Protein AF-A0A2S9G5T0-F1 (afdb_monomer_lite)

Structure (mmCIF, N/CA/C/O backbone):
data_AF-A0A2S9G5T0-F1
#
_entry.id   AF-A0A2S9G5T0-F1
#
loop_
_atom_site.group_PDB
_atom_site.id
_atom_site.type_symbol
_atom_site.label_atom_id
_atom_site.label_alt_id
_atom_site.label_comp_id
_atom_site.label_asym_id
_atom_site.label_entity_id
_atom_site.label_seq_id
_atom_site.pdbx_PDB_ins_code
_atom_site.Cartn_x
_atom_site.Cartn_y
_atom_site.Cartn_z
_atom_site.occupancy
_atom_site.B_iso_or_equiv
_atom_site.auth_seq_id
_atom_site.auth_comp_id
_atom_site.auth_asym_id
_atom_site.auth_atom_id
_atom_site.pdbx_PDB_model_num
ATOM 1 N N . GLY A 1 1 ? -1.837 -1.041 1.823 1.00 90.50 1 GLY A N 1
ATOM 2 C CA . GLY A 1 1 ? -2.938 -1.737 2.532 1.00 90.50 1 GLY A CA 1
ATOM 3 C C . GLY A 1 1 ? -3.362 -0.945 3.758 1.00 90.50 1 GLY A C 1
ATOM 4 O O . GLY A 1 1 ? -2.652 -0.022 4.129 1.00 90.50 1 GLY A O 1
ATOM 5 N N . VAL A 1 2 ? -4.493 -1.286 4.382 1.00 95.44 2 VAL A N 1
ATOM 6 C CA . VAL A 1 2 ? -5.008 -0.621 5.597 1.00 95.44 2 VAL A CA 1
ATOM 7 C C . VAL A 1 2 ? -5.557 -1.659 6.578 1.00 95.44 2 VAL A C 1
ATOM 9 O O . VAL A 1 2 ? -6.122 -2.665 6.155 1.00 95.44 2 VAL A O 1
ATOM 12 N N . GLY A 1 3 ? -5.396 -1.424 7.881 1.00 96.00 3 GLY A N 1
ATOM 13 C CA . GLY A 1 3 ? -5.938 -2.278 8.937 1.00 96.00 3 GLY A CA 1
ATOM 14 C C . GLY A 1 3 ? -6.417 -1.456 10.131 1.00 96.00 3 GLY A C 1
ATOM 15 O O . GLY A 1 3 ? -5.777 -0.478 10.514 1.00 96.00 3 GLY A O 1
ATOM 16 N N . VAL A 1 4 ? -7.543 -1.859 10.721 1.00 97.75 4 VAL A N 1
ATOM 17 C CA . VAL A 1 4 ? -8.086 -1.248 11.941 1.00 97.75 4 VAL A CA 1
ATOM 18 C C . VAL A 1 4 ? -7.670 -2.091 13.142 1.00 97.75 4 VAL A C 1
ATOM 20 O O . VAL A 1 4 ? -7.921 -3.296 13.190 1.00 97.75 4 VAL A O 1
ATOM 23 N N . LEU A 1 5 ? -7.027 -1.462 14.126 1.00 97.81 5 LEU A N 1
ATOM 24 C CA . LEU A 1 5 ? -6.621 -2.151 15.348 1.00 97.81 5 LEU A CA 1
ATOM 25 C C . LEU A 1 5 ? -7.844 -2.570 16.165 1.00 97.81 5 LEU A C 1
ATOM 27 O O . LEU A 1 5 ? -8.742 -1.771 16.417 1.00 97.81 5 LEU A O 1
ATOM 31 N N . LYS A 1 6 ? -7.817 -3.796 16.695 1.00 97.56 6 LYS A N 1
ATOM 32 C CA . LYS A 1 6 ? -8.863 -4.300 17.600 1.00 97.56 6 LYS A CA 1
ATOM 33 C C . LYS A 1 6 ? -9.044 -3.433 18.855 1.00 97.56 6 LYS A C 1
ATOM 35 O O . LYS A 1 6 ? -10.136 -3.377 19.405 1.00 97.56 6 LYS A O 1
ATOM 40 N N . ALA A 1 7 ? -7.978 -2.771 19.302 1.00 97.75 7 ALA A N 1
ATOM 41 C CA . ALA A 1 7 ? -7.973 -1.885 20.464 1.00 97.75 7 ALA A CA 1
ATOM 42 C C . ALA A 1 7 ? -8.166 -0.398 20.100 1.00 97.75 7 ALA A C 1
ATOM 44 O O . ALA A 1 7 ? -7.845 0.470 20.909 1.00 97.75 7 ALA A O 1
ATOM 45 N N . ALA A 1 8 ? -8.629 -0.082 18.882 1.00 97.81 8 ALA A N 1
ATOM 46 C CA . ALA A 1 8 ? -8.814 1.301 18.459 1.00 97.81 8 ALA A CA 1
ATOM 47 C C . ALA A 1 8 ? -9.804 2.031 19.394 1.00 97.81 8 ALA A C 1
ATOM 49 O O . ALA A 1 8 ? -10.943 1.582 19.537 1.00 97.81 8 ALA A O 1
ATOM 50 N N . PRO A 1 9 ? -9.418 3.173 19.996 1.00 97.62 9 PRO A N 1
ATOM 51 C CA . PRO A 1 9 ? -10.290 3.919 20.909 1.00 97.62 9 PRO A CA 1
ATOM 52 C C . PRO A 1 9 ? -11.496 4.555 20.199 1.00 97.62 9 PRO A C 1
ATOM 54 O O . PRO A 1 9 ? -12.473 4.913 20.847 1.00 97.62 9 PRO A O 1
ATOM 57 N N . ASN A 1 10 ? -11.433 4.685 18.870 1.00 98.12 10 ASN A N 1
ATOM 58 C CA . ASN A 1 10 ? -12.531 5.108 18.006 1.00 98.12 10 ASN A CA 1
ATOM 59 C C . ASN A 1 10 ? -12.608 4.178 16.782 1.00 98.12 10 ASN A C 1
ATOM 61 O O . ASN A 1 10 ? -12.105 4.505 15.705 1.00 98.12 10 ASN A O 1
ATOM 65 N N . ALA A 1 11 ? -13.184 2.990 16.972 1.00 98.00 11 ALA A N 1
ATOM 66 C CA . ALA A 1 11 ? -13.282 1.972 15.926 1.00 98.00 11 ALA A CA 1
ATOM 67 C C . ALA A 1 11 ? -14.111 2.443 14.719 1.00 98.00 11 ALA A C 1
ATOM 69 O O 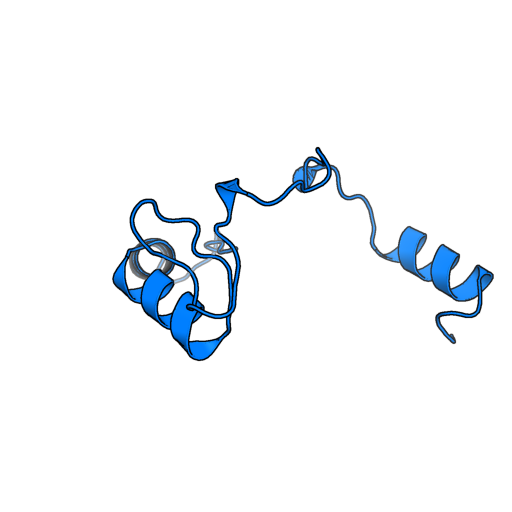. ALA A 1 11 ? -13.697 2.232 13.581 1.00 98.00 11 ALA A O 1
ATOM 70 N N . ASP A 1 12 ? -15.224 3.142 14.956 1.00 98.19 12 ASP A N 1
ATOM 71 C CA . ASP A 1 12 ? -16.106 3.627 13.889 1.00 98.19 12 ASP A CA 1
ATOM 72 C C . ASP A 1 12 ? -15.395 4.645 12.991 1.00 98.19 12 ASP A C 1
ATOM 74 O O . ASP A 1 12 ? -15.423 4.528 11.765 1.00 98.19 12 ASP A O 1
ATOM 78 N N . GLY A 1 13 ? -14.686 5.608 13.589 1.00 98.56 13 GLY A N 1
ATOM 79 C CA . GLY A 1 13 ? -13.881 6.572 12.837 1.00 98.56 13 GLY A CA 1
ATOM 80 C C . GLY A 1 13 ? -12.741 5.905 12.063 1.00 98.56 13 GLY A C 1
ATOM 81 O O . GLY A 1 13 ? -12.499 6.247 10.906 1.00 98.56 13 GLY A O 1
ATOM 82 N N . ALA A 1 14 ? -12.072 4.912 12.658 1.00 98.38 14 ALA A N 1
ATOM 83 C CA . ALA A 1 14 ? -11.022 4.154 11.979 1.00 98.38 14 ALA A CA 1
ATOM 84 C C . ALA A 1 14 ? -11.568 3.360 10.778 1.00 98.38 14 ALA A C 1
ATOM 86 O O . ALA A 1 14 ? -10.937 3.332 9.721 1.00 98.38 14 ALA A O 1
ATOM 87 N N . GLN A 1 15 ? -12.761 2.773 10.905 1.00 98.25 15 GLN A N 1
ATOM 88 C CA . GLN A 1 15 ? -13.426 2.060 9.815 1.00 98.25 15 GLN A CA 1
ATOM 89 C C . GLN A 1 15 ? -13.861 3.010 8.691 1.00 98.25 15 GLN A C 1
ATOM 91 O O . GLN A 1 15 ? -13.685 2.692 7.511 1.00 98.25 15 GLN A O 1
ATOM 96 N N . GLN A 1 16 ? -14.394 4.186 9.032 1.00 98.31 16 GLN A N 1
ATOM 97 C CA . GLN A 1 16 ? -14.739 5.222 8.054 1.00 98.31 16 GLN A CA 1
ATOM 98 C C . GLN A 1 16 ? -13.501 5.713 7.304 1.00 98.31 16 GLN A C 1
ATOM 100 O O . GLN A 1 16 ? -13.532 5.844 6.083 1.00 98.31 16 GLN A O 1
ATOM 105 N N . PHE A 1 17 ? -12.390 5.915 8.012 1.00 98.12 17 PHE A N 1
ATOM 106 C CA . PHE A 1 17 ? -11.130 6.310 7.395 1.00 98.12 17 PHE A CA 1
ATOM 107 C C . PHE A 1 17 ? -10.570 5.224 6.468 1.00 98.12 17 PHE A C 1
ATOM 109 O O . PHE A 1 17 ? -10.199 5.520 5.334 1.00 98.12 17 PHE A O 1
ATOM 116 N N . ALA A 1 18 ? -10.578 3.957 6.893 1.00 97.75 18 ALA A N 1
ATOM 117 C CA . ALA A 1 18 ? -10.177 2.846 6.033 1.00 97.75 18 ALA A CA 1
ATOM 118 C C . ALA A 1 18 ? -11.048 2.764 4.767 1.00 97.75 18 ALA A C 1
ATOM 120 O O . ALA A 1 18 ? -10.521 2.572 3.674 1.00 97.75 18 ALA A O 1
ATOM 121 N N . SER A 1 19 ? -12.359 2.987 4.909 1.00 97.12 19 SER A N 1
ATOM 122 C CA . SER A 1 19 ? -13.306 3.030 3.786 1.00 97.12 19 SER A CA 1
ATOM 123 C C . SER A 1 19 ? -13.027 4.199 2.838 1.00 97.12 19 SER A C 1
ATOM 125 O O . SER A 1 19 ? -13.121 4.040 1.625 1.00 97.12 19 SER A O 1
ATOM 127 N N . TYR A 1 20 ? -12.641 5.361 3.372 1.00 97.25 20 TYR A N 1
ATOM 128 C CA . TYR A 1 20 ? -12.231 6.513 2.571 1.00 97.25 20 TYR A CA 1
ATOM 129 C C . TYR A 1 20 ? -10.971 6.221 1.742 1.00 97.25 20 TYR A C 1
ATOM 131 O O . TYR A 1 20 ? -10.954 6.524 0.552 1.00 97.25 20 TYR A O 1
ATOM 139 N N . LEU A 1 21 ? -9.946 5.597 2.337 1.00 96.81 21 LEU A N 1
ATOM 140 C CA . LEU A 1 21 ? -8.676 5.287 1.658 1.00 96.81 21 LEU A CA 1
ATOM 141 C C . LEU A 1 21 ? -8.842 4.349 0.452 1.00 96.81 21 LEU A C 1
ATOM 143 O O . LEU A 1 21 ? -8.096 4.449 -0.524 1.00 96.81 21 LEU A O 1
ATOM 147 N N . VAL A 1 22 ? -9.82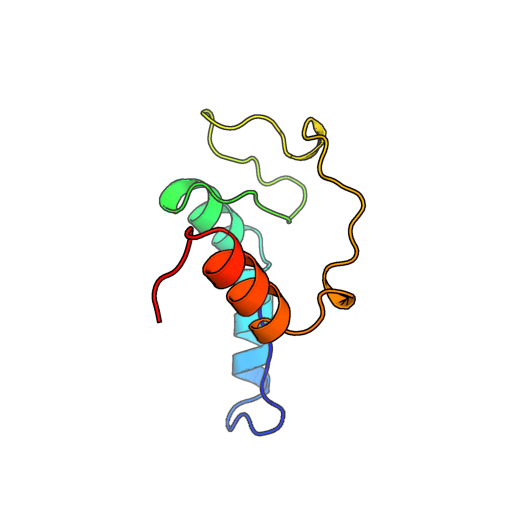4 3.448 0.514 1.00 95.44 22 VAL A N 1
ATOM 148 C CA . VAL A 1 22 ? -10.175 2.534 -0.586 1.00 95.44 22 VAL A CA 1
ATOM 149 C C . VAL A 1 22 ? -11.320 3.067 -1.454 1.00 95.44 22 VAL A C 1
ATOM 151 O O . VAL A 1 22 ? -11.867 2.330 -2.267 1.00 95.44 22 VAL A O 1
ATOM 154 N N . GLY A 1 23 ? -11.707 4.332 -1.275 1.00 95.81 23 GLY A N 1
ATOM 155 C CA . GLY A 1 23 ? -12.696 5.026 -2.092 1.00 95.81 23 GLY A CA 1
ATOM 156 C C . GLY A 1 23 ? -12.065 5.792 -3.256 1.00 95.81 23 GLY A C 1
ATOM 157 O O . GLY A 1 23 ? -10.863 6.054 -3.285 1.00 95.81 23 GLY A O 1
ATOM 158 N N . GLU A 1 24 ? -12.901 6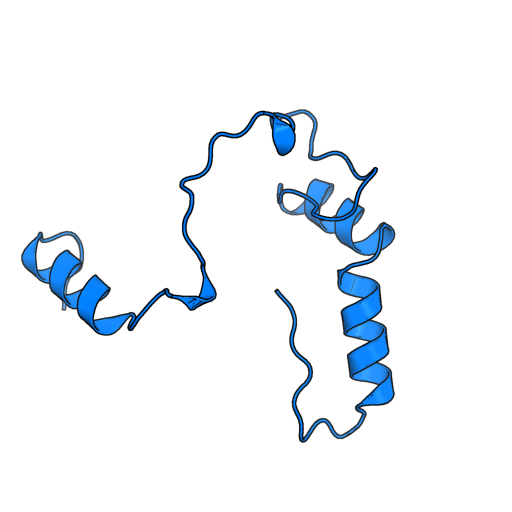.200 -4.210 1.00 95.62 24 GLU A N 1
ATOM 159 C CA . GLU A 1 24 ? -12.476 6.849 -5.458 1.00 95.62 24 GLU A CA 1
ATOM 160 C C . GLU A 1 24 ? -11.604 8.095 -5.232 1.00 95.62 24 GLU A C 1
ATOM 162 O O . GLU A 1 24 ? -10.564 8.239 -5.869 1.00 95.62 24 GLU A O 1
ATOM 167 N N . SER A 1 25 ? -11.986 8.978 -4.302 1.00 94.94 25 SER A N 1
ATOM 168 C CA . SER A 1 25 ? -11.262 10.233 -4.053 1.00 94.94 25 SER A CA 1
ATOM 169 C C . SER A 1 25 ? -9.827 10.007 -3.579 1.00 94.94 25 SER A C 1
ATOM 171 O O . SER A 1 25 ? -8.908 10.644 -4.085 1.00 94.94 25 SER A O 1
ATOM 173 N N . ALA A 1 26 ? -9.621 9.092 -2.628 1.00 96.31 26 ALA A N 1
ATOM 174 C CA . ALA A 1 26 ? -8.287 8.787 -2.123 1.00 96.31 26 ALA A CA 1
ATOM 175 C C . ALA A 1 26 ? -7.451 8.037 -3.168 1.00 96.31 26 ALA A C 1
ATOM 177 O O . ALA A 1 26 ? -6.269 8.320 -3.327 1.00 96.31 26 ALA A O 1
ATOM 178 N N . GLN A 1 27 ? -8.066 7.117 -3.917 1.00 96.31 27 GLN A N 1
ATOM 179 C CA . GLN A 1 27 ? -7.375 6.372 -4.970 1.00 96.31 27 GLN A CA 1
ATOM 180 C C . GLN A 1 27 ? -6.921 7.276 -6.123 1.00 96.31 27 GLN A C 1
ATOM 182 O O . GLN A 1 27 ? -5.820 7.080 -6.625 1.00 96.31 27 GLN A O 1
ATOM 187 N N . LYS A 1 28 ? -7.708 8.296 -6.500 1.00 95.00 28 LYS A N 1
ATOM 188 C CA . LYS A 1 28 ? -7.270 9.331 -7.456 1.00 95.00 28 LYS A CA 1
ATOM 189 C C . LYS A 1 28 ? -6.064 10.104 -6.935 1.00 95.00 28 LYS A C 1
ATOM 191 O O . LYS A 1 28 ? -5.084 10.240 -7.653 1.00 95.00 28 LYS A O 1
ATOM 196 N N . TYR A 1 29 ? -6.118 10.540 -5.675 1.00 95.44 29 TYR A N 1
ATOM 197 C CA . TYR A 1 29 ? -5.015 11.266 -5.049 1.00 95.44 29 TYR A CA 1
ATOM 198 C C . TYR A 1 29 ? -3.707 10.460 -5.065 1.00 95.44 29 TYR A C 1
ATOM 200 O O . TYR A 1 29 ? -2.684 10.980 -5.489 1.00 95.44 29 TYR A O 1
ATOM 208 N N . PHE A 1 30 ? -3.724 9.186 -4.658 1.00 95.44 30 PHE A N 1
ATOM 209 C CA . PHE A 1 30 ? -2.510 8.357 -4.673 1.00 95.44 30 PHE A CA 1
ATOM 210 C C . PHE A 1 30 ? -2.038 8.015 -6.089 1.00 95.44 30 PHE A C 1
ATOM 212 O O . PHE A 1 30 ? -0.837 8.013 -6.348 1.00 95.44 30 PHE A O 1
ATOM 219 N N . ALA A 1 31 ? -2.958 7.784 -7.030 1.00 94.12 31 ALA A N 1
ATOM 220 C CA . ALA A 1 31 ? -2.569 7.622 -8.424 1.00 94.12 31 ALA A CA 1
ATOM 221 C C . ALA A 1 31 ? -1.794 8.857 -8.912 1.00 94.12 31 ALA A C 1
ATOM 223 O O . ALA A 1 31 ? -0.691 8.710 -9.420 1.00 94.12 31 ALA A O 1
ATOM 224 N N . GLU A 1 32 ? -2.320 10.064 -8.696 1.00 93.62 32 GLU A N 1
ATOM 225 C CA . GLU A 1 32 ? -1.733 11.317 -9.189 1.00 93.62 32 GLU A CA 1
ATOM 226 C C . GLU A 1 32 ? -0.447 11.729 -8.456 1.00 93.62 32 GLU A C 1
ATOM 228 O O . GLU A 1 32 ? 0.534 12.097 -9.099 1.00 93.62 32 GLU A O 1
ATOM 233 N N . GLU A 1 33 ? -0.428 11.651 -7.126 1.00 95.50 33 GLU A N 1
ATOM 234 C CA . GLU A 1 3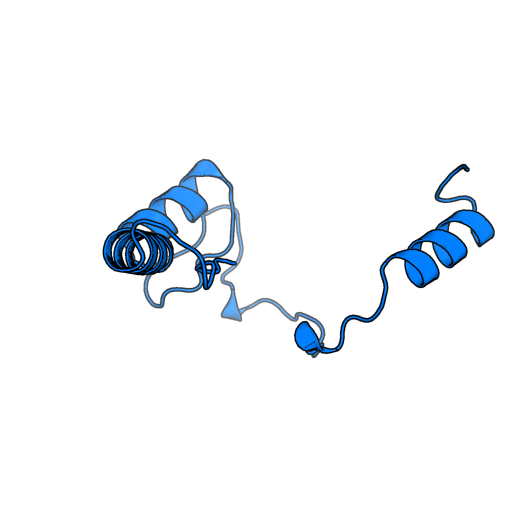3 ? 0.648 12.229 -6.309 1.00 95.50 33 GLU A CA 1
ATOM 235 C C . GLU A 1 33 ? 1.771 11.239 -5.985 1.00 95.50 33 GLU A C 1
ATOM 237 O O . GLU A 1 33 ? 2.903 11.657 -5.732 1.00 95.50 33 GLU A O 1
ATOM 242 N N . THR A 1 34 ? 1.486 9.931 -5.966 1.00 93.94 34 THR A N 1
ATOM 243 C CA . THR A 1 34 ? 2.477 8.899 -5.605 1.00 93.94 34 THR A CA 1
ATOM 244 C C . THR A 1 34 ? 2.774 7.910 -6.726 1.00 93.94 34 THR A C 1
ATOM 246 O O . THR A 1 34 ? 3.638 7.051 -6.550 1.00 93.94 34 THR A O 1
ATOM 249 N N . ALA A 1 35 ? 2.124 8.054 -7.890 1.00 93.81 35 ALA A N 1
ATOM 250 C CA . ALA A 1 35 ? 2.261 7.147 -9.031 1.00 93.81 35 ALA A CA 1
ATOM 251 C C . ALA A 1 35 ? 2.009 5.673 -8.649 1.00 93.81 35 ALA A C 1
ATOM 253 O O . ALA A 1 35 ? 2.651 4.751 -9.156 1.00 93.81 35 ALA A O 1
ATOM 254 N N . GLU A 1 36 ? 1.075 5.440 -7.724 1.00 93.88 36 GLU A N 1
ATOM 255 C CA . GLU A 1 36 ? 0.625 4.098 -7.364 1.00 93.88 36 GLU A CA 1
ATOM 256 C C . GLU A 1 36 ? -0.490 3.616 -8.300 1.00 93.88 36 GLU A C 1
ATOM 258 O O . GLU A 1 36 ? -1.279 4.399 -8.829 1.00 93.88 36 GLU A O 1
ATOM 263 N N . TYR A 1 37 ? -0.589 2.297 -8.489 1.00 94.75 37 TYR A N 1
ATOM 264 C CA . TYR A 1 37 ? -1.711 1.715 -9.222 1.00 94.75 37 TYR A CA 1
ATOM 265 C C . TYR A 1 37 ? -2.977 1.742 -8.357 1.00 94.75 37 TYR A C 1
ATOM 267 O O . TYR A 1 37 ? -3.015 1.062 -7.325 1.00 94.75 37 TYR A O 1
ATOM 275 N N . PRO A 1 38 ? -4.036 2.459 -8.771 1.00 94.69 38 PRO A N 1
ATOM 276 C CA . PRO A 1 38 ? -5.302 2.426 -8.062 1.00 94.69 38 PRO A CA 1
ATOM 277 C C . PRO A 1 38 ? -5.946 1.042 -8.199 1.00 94.69 38 PRO A C 1
ATOM 279 O O . PRO A 1 38 ? -5.907 0.414 -9.258 1.00 94.69 38 PRO A O 1
ATOM 282 N N . LEU A 1 39 ? -6.570 0.569 -7.121 1.00 92.62 39 LEU A N 1
ATOM 283 C CA . LEU A 1 39 ? -7.244 -0.736 -7.084 1.00 92.62 39 LEU A CA 1
ATOM 284 C C . LEU A 1 39 ? -8.764 -0.624 -7.256 1.00 92.62 39 LEU A C 1
ATOM 286 O O . LEU A 1 39 ? -9.443 -1.626 -7.484 1.00 92.62 39 LEU A O 1
ATOM 290 N N . VAL A 1 40 ? -9.313 0.588 -7.147 1.00 92.19 40 VAL A N 1
ATOM 291 C CA . VAL A 1 40 ? -10.735 0.849 -7.394 1.00 92.19 40 VAL A CA 1
ATOM 292 C C . VAL A 1 40 ? -11.007 0.890 -8.893 1.00 92.19 40 VAL A C 1
ATOM 294 O O . VAL A 1 40 ? -10.362 1.625 -9.641 1.00 92.19 40 VAL A O 1
ATOM 297 N N . ALA A 1 41 ? -12.012 0.129 -9.326 1.00 85.94 41 ALA A N 1
ATOM 298 C CA . ALA A 1 41 ? -12.459 0.128 -10.712 1.00 85.94 41 ALA A CA 1
ATOM 299 C C . ALA A 1 41 ? -12.887 1.536 -11.162 1.00 85.94 41 ALA A C 1
ATOM 301 O O . ALA A 1 41 ? -13.609 2.234 -10.455 1.00 85.94 41 ALA A O 1
ATOM 302 N N . GLY A 1 42 ? -12.466 1.933 -12.364 1.00 85.00 42 GLY A N 1
ATOM 303 C CA . GLY A 1 42 ? -12.799 3.237 -12.946 1.00 85.00 42 GLY A CA 1
ATOM 304 C C . GLY A 1 42 ? -11.840 4.375 -12.584 1.00 85.00 42 GLY A C 1
ATOM 305 O O . GLY A 1 42 ? -11.945 5.442 -13.183 1.00 85.00 42 GLY A O 1
ATOM 306 N N . VAL A 1 43 ? -10.878 4.158 -11.679 1.00 91.31 43 VAL A N 1
ATOM 307 C CA . VAL A 1 43 ? -9.764 5.091 -11.456 1.00 91.31 43 VAL A CA 1
ATOM 308 C C . VAL A 1 43 ? -8.584 4.650 -12.318 1.00 91.31 43 VAL A C 1
ATOM 310 O O . VAL A 1 43 ? -8.115 3.520 -12.202 1.00 91.31 43 VAL A O 1
ATOM 313 N N . ALA A 1 44 ? -8.133 5.523 -13.218 1.00 90.62 44 ALA A N 1
ATOM 314 C CA . ALA A 1 44 ? -6.973 5.258 -14.062 1.00 90.62 44 ALA A CA 1
ATOM 315 C C . ALA A 1 44 ? -5.669 5.592 -13.311 1.00 90.62 44 ALA A C 1
ATOM 317 O O . ALA A 1 44 ? -5.673 6.517 -12.495 1.00 90.62 44 ALA A O 1
ATOM 318 N N . PRO A 1 45 ? -4.561 4.874 -13.577 1.00 93.12 45 PRO A N 1
ATOM 319 C CA . PRO A 1 45 ? -3.240 5.310 -13.137 1.00 93.12 45 PRO A CA 1
ATOM 320 C C . PRO A 1 45 ? -2.825 6.595 -13.877 1.00 93.12 45 PRO A C 1
ATOM 322 O O . PRO A 1 45 ? -3.528 7.065 -14.779 1.00 93.12 45 PRO A O 1
ATOM 325 N N . THR A 1 46 ? -1.672 7.162 -13.519 1.00 92.00 46 THR A N 1
ATOM 326 C CA . THR A 1 46 ? -1.121 8.309 -14.255 1.00 92.00 46 THR A CA 1
ATOM 327 C C . THR A 1 46 ? -0.866 7.956 -15.718 1.00 92.00 46 THR A C 1
ATOM 329 O O . THR A 1 46 ? -0.644 6.800 -16.077 1.00 92.00 46 THR A O 1
ATOM 332 N N . SER A 1 47 ? -0.848 8.970 -16.583 1.00 87.88 47 SER A N 1
ATOM 333 C CA . SER A 1 47 ? -0.629 8.795 -18.025 1.00 87.88 47 SER A CA 1
ATOM 334 C C . SER A 1 47 ? 0.731 8.194 -18.394 1.00 87.88 47 SER A C 1
ATOM 336 O O . SER A 1 47 ? 0.919 7.773 -19.531 1.00 87.88 47 SER A O 1
ATOM 338 N N . GLU A 1 48 ? 1.689 8.196 -17.467 1.00 90.12 48 GLU A N 1
ATOM 339 C CA . GLU A 1 48 ? 3.032 7.643 -17.668 1.00 90.12 48 GLU A CA 1
ATOM 340 C C . GLU A 1 48 ? 3.101 6.139 -17.362 1.00 90.12 48 GLU A C 1
ATOM 342 O O . GLU A 1 48 ? 4.104 5.489 -17.656 1.00 90.12 48 GLU A O 1
ATOM 347 N N . MET A 1 49 ? 2.033 5.575 -16.793 1.00 92.62 49 MET A N 1
ATOM 348 C CA . MET A 1 49 ? 1.949 4.175 -16.400 1.00 92.62 49 MET A CA 1
ATOM 349 C C . MET A 1 49 ? 1.024 3.403 -17.353 1.00 92.62 49 MET A C 1
ATOM 351 O O . MET A 1 49 ? -0.022 3.918 -17.758 1.00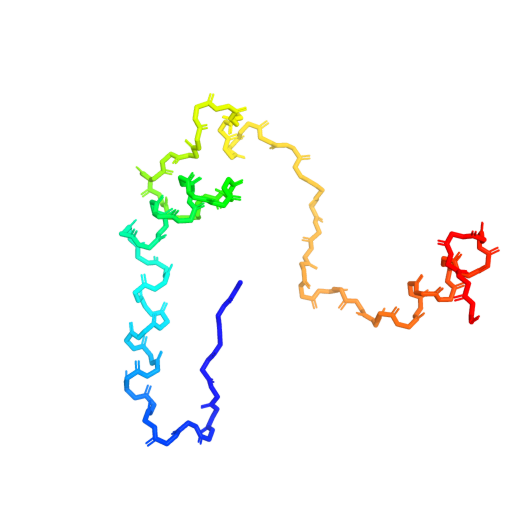 92.62 49 MET A O 1
ATOM 355 N N . PRO A 1 50 ? 1.366 2.154 -17.722 1.00 91.81 50 PRO A N 1
ATOM 356 C CA . PRO A 1 50 ? 0.441 1.281 -18.445 1.00 91.81 50 PRO A CA 1
ATOM 357 C C . PRO A 1 50 ? -0.807 0.989 -17.600 1.00 91.81 50 PRO A C 1
ATOM 359 O O . PRO A 1 50 ? -0.827 1.232 -16.395 1.00 91.81 50 PRO A O 1
ATOM 362 N N . ALA A 1 51 ? -1.863 0.432 -18.195 1.00 90.12 51 ALA A N 1
ATOM 363 C CA . ALA A 1 51 ? -3.009 0.004 -17.401 1.00 90.12 51 ALA A CA 1
ATOM 364 C C . ALA A 1 51 ? -2.630 -1.191 -16.508 1.00 90.12 51 ALA A C 1
ATOM 366 O O . ALA A 1 51 ? -1.884 -2.078 -16.923 1.00 90.12 51 ALA A O 1
ATOM 367 N N . LEU A 1 52 ? -3.200 -1.264 -15.298 1.00 89.56 52 LEU A N 1
ATOM 36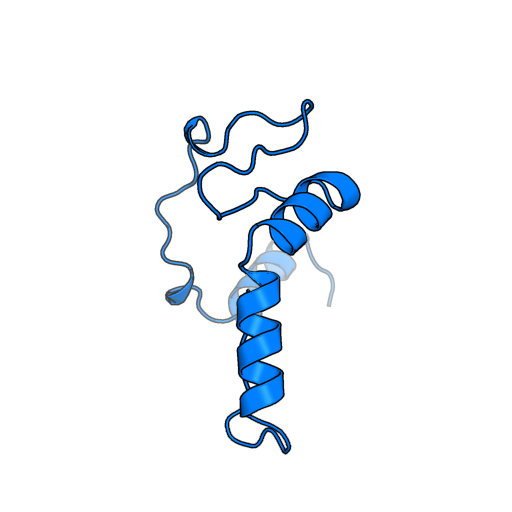8 C CA . LEU A 1 52 ? -2.944 -2.374 -14.367 1.00 89.56 52 LEU A CA 1
ATOM 369 C C . LEU A 1 52 ? -3.258 -3.747 -14.994 1.00 89.56 52 LEU A C 1
ATOM 371 O O . LEU A 1 52 ? -2.548 -4.716 -14.744 1.00 89.56 52 LEU A O 1
ATOM 375 N N . ALA A 1 53 ? -4.297 -3.818 -15.832 1.00 88.38 53 ALA A N 1
ATOM 376 C CA . ALA A 1 53 ? -4.714 -5.041 -16.523 1.00 88.38 53 ALA A CA 1
ATOM 377 C C . ALA A 1 53 ? -3.719 -5.523 -17.595 1.00 88.38 53 ALA A C 1
ATOM 379 O O . ALA A 1 53 ? -3.761 -6.693 -17.969 1.00 88.38 53 ALA A O 1
ATOM 380 N N . ASP A 1 54 ? -2.833 -4.644 -18.068 1.00 91.94 54 ASP A N 1
ATOM 381 C CA . ASP A 1 54 ? -1.807 -4.982 -19.058 1.00 91.94 54 ASP A CA 1
ATOM 382 C C . ASP A 1 54 ? -0.522 -5.505 -18.394 1.00 91.94 54 ASP A C 1
ATOM 384 O O . ASP A 1 54 ? 0.371 -6.022 -19.072 1.00 91.94 54 ASP A O 1
ATOM 388 N N . LEU A 1 55 ? -0.409 -5.386 -17.064 1.00 91.12 55 LEU A N 1
ATOM 389 C CA . LEU A 1 55 ? 0.720 -5.931 -16.321 1.00 91.12 55 LEU A CA 1
ATOM 390 C C . LEU A 1 55 ? 0.651 -7.460 -16.259 1.00 91.12 55 LEU A C 1
ATOM 392 O O . LEU A 1 55 ? -0.415 -8.065 -16.176 1.00 91.12 55 LEU A O 1
ATOM 396 N N . GLN A 1 56 ? 1.823 -8.088 -16.210 1.00 92.94 56 GLN A N 1
ATOM 397 C CA . GLN A 1 56 ? 1.982 -9.534 -16.043 1.00 92.94 56 GLN A CA 1
ATOM 398 C C . GLN A 1 56 ? 2.684 -9.837 -14.709 1.00 92.94 56 GLN A C 1
ATOM 400 O O . GLN A 1 56 ? 3.832 -10.292 -14.710 1.00 92.94 56 GLN A O 1
ATOM 405 N N . PRO A 1 57 ? 2.061 -9.530 -13.553 1.00 91.25 57 PRO A N 1
ATOM 406 C CA . PRO A 1 57 ? 2.677 -9.801 -12.264 1.00 91.25 57 PRO A CA 1
ATOM 407 C C . PRO A 1 57 ? 2.795 -11.315 -12.028 1.00 91.25 57 PRO A C 1
ATOM 409 O O . PRO A 1 57 ? 1.977 -12.093 -12.531 1.00 91.25 57 PRO A O 1
ATOM 412 N N . PRO A 1 58 ? 3.787 -11.761 -11.241 1.00 91.81 58 PRO A N 1
ATOM 413 C CA . PRO A 1 58 ? 3.869 -13.157 -10.845 1.00 91.81 58 PRO A CA 1
ATOM 414 C C . PRO A 1 58 ? 2.640 -13.540 -10.005 1.00 91.81 58 PRO A C 1
ATOM 416 O O . PRO A 1 58 ? 2.164 -12.756 -9.183 1.00 91.81 58 PRO A O 1
ATOM 419 N N . ALA A 1 59 ? 2.137 -14.762 -10.193 1.00 89.75 59 ALA A N 1
ATOM 420 C CA . ALA A 1 59 ? 1.007 -15.299 -9.435 1.00 89.75 59 ALA A CA 1
ATOM 421 C C . ALA A 1 59 ? 1.450 -15.718 -8.020 1.00 89.75 59 ALA A C 1
ATOM 423 O O . ALA A 1 59 ? 1.596 -16.903 -7.726 1.00 89.75 59 ALA A O 1
ATOM 424 N N . VAL A 1 60 ? 1.714 -14.728 -7.166 1.00 90.25 60 VAL A N 1
ATOM 425 C CA . VAL A 1 60 ? 2.138 -14.911 -5.773 1.00 90.25 60 VAL A CA 1
ATOM 426 C C . VAL A 1 60 ? 1.020 -14.451 -4.849 1.00 90.25 60 VAL A C 1
ATOM 428 O O . VAL A 1 60 ? 0.549 -13.319 -4.947 1.00 90.25 60 VAL A O 1
ATOM 431 N N . ASP A 1 61 ? 0.610 -15.324 -3.933 1.00 90.19 61 ASP A N 1
ATOM 432 C CA . ASP A 1 61 ? -0.246 -14.934 -2.818 1.00 90.19 61 ASP A CA 1
ATOM 433 C C . ASP A 1 61 ? 0.598 -14.190 -1.777 1.00 90.19 61 ASP A C 1
ATOM 435 O O . ASP A 1 61 ? 1.471 -14.772 -1.132 1.00 90.19 61 ASP A O 1
ATOM 439 N N . LEU A 1 62 ? 0.336 -12.892 -1.612 1.00 89.69 62 LEU A N 1
ATOM 440 C CA . LEU A 1 62 ? 1.076 -12.056 -0.670 1.00 89.69 62 LEU A CA 1
ATOM 441 C C . LEU A 1 62 ? 0.877 -12.490 0.791 1.00 89.69 62 LEU A C 1
ATOM 443 O O . LEU A 1 62 ? 1.696 -12.135 1.634 1.00 89.69 62 LEU A O 1
ATOM 447 N N . SER A 1 63 ? -0.169 -13.265 1.111 1.00 90.12 63 SER A N 1
ATOM 448 C CA . SER A 1 63 ? -0.357 -13.817 2.458 1.00 90.12 63 SER A CA 1
ATOM 449 C C . SER A 1 63 ? 0.533 -15.030 2.744 1.00 90.12 63 SER A C 1
ATOM 451 O O . SER A 1 63 ? 0.559 -15.495 3.881 1.00 90.12 63 SER A O 1
ATOM 453 N N . GLN A 1 64 ? 1.194 -15.580 1.723 1.00 90.12 64 GLN A N 1
ATOM 454 C CA . GLN A 1 64 ? 2.165 -16.673 1.839 1.00 90.12 64 GLN A CA 1
ATOM 455 C C . GLN A 1 64 ? 3.606 -16.153 1.882 1.00 90.12 64 GLN A C 1
ATOM 457 O O . GLN A 1 64 ? 4.541 -16.951 1.859 1.00 90.12 64 GLN A O 1
ATOM 462 N N . LEU A 1 65 ? 3.803 -14.829 1.904 1.00 90.19 65 LEU A N 1
ATOM 463 C CA . LEU A 1 65 ? 5.115 -14.266 2.193 1.00 90.19 65 LEU A CA 1
ATOM 464 C C . LEU A 1 65 ? 5.490 -14.654 3.624 1.00 90.19 65 LEU A C 1
ATOM 466 O O . LEU A 1 65 ? 4.753 -14.358 4.565 1.00 90.19 65 LEU A O 1
ATOM 470 N N . ASP A 1 66 ? 6.607 -15.364 3.738 1.00 85.12 66 ASP A N 1
ATOM 471 C CA . ASP A 1 66 ? 7.138 -15.865 5.000 1.00 85.12 66 ASP A CA 1
ATOM 472 C C . ASP A 1 66 ? 7.918 -14.750 5.725 1.00 85.12 66 ASP A C 1
ATOM 474 O O . ASP A 1 66 ? 7.600 -13.560 5.619 1.00 85.12 66 ASP A O 1
ATOM 478 N N . ASP A 1 67 ? 8.948 -15.108 6.478 1.00 87.44 67 ASP A N 1
ATOM 479 C CA . ASP A 1 67 ? 9.711 -14.171 7.278 1.00 87.44 67 ASP A CA 1
ATOM 480 C C . ASP A 1 67 ? 10.714 -13.309 6.463 1.00 87.44 67 ASP A C 1
ATOM 482 O O . ASP A 1 67 ? 11.286 -13.701 5.440 1.00 87.44 67 ASP A O 1
ATOM 486 N N . ILE A 1 68 ? 10.941 -12.082 6.944 1.00 92.44 68 ILE A N 1
ATOM 487 C CA . ILE A 1 68 ? 11.888 -11.127 6.341 1.00 92.44 68 ILE A CA 1
ATOM 488 C C . ILE A 1 68 ? 13.346 -11.520 6.664 1.00 92.44 68 ILE A C 1
ATOM 490 O O . ILE A 1 68 ? 14.266 -11.120 5.949 1.00 92.44 68 ILE A O 1
ATOM 494 N N . GLU A 1 69 ? 13.588 -12.284 7.729 1.00 93.31 69 GLU A N 1
ATOM 495 C CA . GLU A 1 69 ? 14.925 -12.660 8.210 1.00 93.31 69 GLU A CA 1
ATOM 496 C C . GLU A 1 69 ? 15.625 -13.597 7.216 1.00 93.31 69 GLU A C 1
ATOM 498 O O . GLU A 1 69 ? 16.715 -13.275 6.751 1.00 93.31 69 GLU A O 1
ATOM 503 N N . SER A 1 70 ? 14.944 -14.637 6.737 1.00 92.06 70 SER A N 1
ATOM 504 C CA . SER A 1 70 ? 15.376 -15.549 5.675 1.00 92.06 70 SER A CA 1
ATOM 505 C C . SER A 1 70 ? 15.772 -14.802 4.395 1.00 92.06 70 SER A C 1
ATOM 507 O O . SER A 1 70 ? 16.780 -15.114 3.753 1.00 92.06 70 SER A O 1
ATOM 509 N N . THR A 1 71 ? 15.004 -13.772 4.018 1.00 93.88 71 THR A N 1
ATOM 510 C CA . THR A 1 71 ? 15.332 -12.938 2.850 1.00 93.88 71 THR A CA 1
ATOM 511 C C . THR A 1 71 ? 16.590 -12.102 3.104 1.00 93.88 71 THR A C 1
ATOM 513 O O . THR A 1 71 ? 17.453 -12.010 2.232 1.00 93.88 71 THR A O 1
ATOM 516 N N . GLN A 1 72 ? 16.737 -11.521 4.297 1.00 95.19 72 GLN A N 1
ATOM 517 C CA . GLN A 1 72 ? 17.933 -10.763 4.676 1.00 95.19 72 GLN A CA 1
ATOM 518 C C . GLN A 1 72 ? 19.183 -11.651 4.731 1.00 95.19 72 GLN A C 1
ATOM 520 O O . GLN A 1 72 ? 20.212 -11.262 4.182 1.00 95.19 72 GLN A O 1
ATOM 525 N N . GLU A 1 73 ? 19.098 -12.857 5.300 1.00 94.94 73 GLU A N 1
ATOM 526 C CA . GLU A 1 73 ? 20.197 -13.832 5.314 1.00 94.94 73 GLU A CA 1
ATOM 527 C C . GLU A 1 73 ? 20.667 -14.174 3.898 1.00 94.94 73 GLU A C 1
ATOM 529 O O . GLU A 1 73 ? 21.872 -14.215 3.624 1.00 94.94 73 GLU A O 1
ATOM 534 N N . LEU A 1 74 ? 19.723 -14.377 2.971 1.00 95.31 74 LEU A N 1
ATOM 535 C CA . LEU A 1 74 ? 20.044 -14.610 1.567 1.00 95.31 74 LEU A CA 1
ATOM 536 C C . LEU A 1 74 ? 20.777 -13.406 0.961 1.00 95.31 74 LEU A C 1
ATOM 538 O O . LEU A 1 74 ? 21.810 -13.586 0.311 1.00 95.31 74 LEU A O 1
ATOM 542 N N . LEU A 1 75 ? 20.293 -12.186 1.205 1.00 96.81 75 LEU A N 1
ATOM 543 C CA . LEU A 1 75 ? 20.928 -10.966 0.703 1.00 96.81 75 LEU A CA 1
ATOM 544 C C . LEU A 1 75 ? 22.348 -10.794 1.263 1.00 96.81 75 LEU A C 1
ATOM 546 O O . LEU A 1 75 ? 23.265 -10.522 0.485 1.00 96.81 75 LEU A O 1
ATOM 550 N N . VAL A 1 76 ? 22.562 -11.051 2.557 1.00 97.00 76 VAL A N 1
ATOM 551 C CA . VAL A 1 76 ? 23.889 -11.041 3.200 1.00 97.00 76 VAL A CA 1
ATOM 552 C C . VAL A 1 76 ? 24.810 -12.081 2.573 1.00 97.00 76 VAL A C 1
ATOM 554 O O . VAL A 1 76 ? 25.928 -11.762 2.168 1.00 97.00 76 VAL A O 1
ATOM 557 N N . LYS A 1 77 ? 24.333 -13.319 2.401 1.00 96.12 77 LYS A N 1
ATOM 558 C CA . LYS A 1 77 ? 25.096 -14.399 1.759 1.00 96.12 77 LYS A CA 1
ATOM 559 C C . LYS A 1 77 ? 25.510 -14.050 0.328 1.00 96.12 77 LYS A C 1
ATOM 561 O O . LYS A 1 77 ? 26.579 -14.465 -0.118 1.00 96.12 77 LYS A O 1
ATOM 566 N N . THR A 1 78 ? 24.673 -13.308 -0.393 1.00 97.00 78 THR A N 1
ATOM 567 C CA . THR A 1 78 ? 24.969 -12.839 -1.758 1.00 97.00 78 THR A CA 1
ATOM 568 C C . THR A 1 78 ? 25.771 -11.535 -1.814 1.00 97.00 78 THR A C 1
ATOM 570 O O . THR A 1 78 ? 26.155 -11.119 -2.903 1.00 97.00 78 THR A O 1
ATOM 573 N N . GLY A 1 79 ? 26.048 -10.896 -0.671 1.00 96.12 79 GLY A N 1
ATOM 574 C CA . GLY A 1 79 ? 26.773 -9.625 -0.593 1.00 96.12 79 GLY A CA 1
ATOM 575 C C . GLY A 1 79 ? 25.960 -8.394 -1.011 1.00 96.12 79 GLY A C 1
ATOM 576 O O . GLY A 1 79 ? 26.544 -7.345 -1.267 1.00 96.12 79 GLY A O 1
ATOM 577 N N . LEU A 1 80 ? 24.630 -8.510 -1.094 1.00 96.62 80 LEU A N 1
ATOM 578 C CA . LEU A 1 80 ? 23.714 -7.407 -1.418 1.00 96.62 80 LEU A CA 1
ATOM 579 C C . LEU A 1 80 ? 23.285 -6.604 -0.181 1.00 96.62 80 LEU A C 1
ATOM 581 O O . LEU A 1 80 ? 22.755 -5.504 -0.318 1.00 96.62 80 LEU A O 1
ATOM 585 N N . LEU A 1 81 ? 23.522 -7.147 1.015 1.00 94.25 81 LEU A N 1
ATOM 586 C CA . LEU A 1 81 ? 23.269 -6.506 2.302 1.00 94.25 81 LEU A CA 1
ATOM 587 C C . LEU A 1 81 ? 24.482 -6.720 3.218 1.00 94.25 81 LEU A C 1
ATOM 589 O O . LEU A 1 81 ? 25.054 -7.809 3.243 1.00 94.25 81 LEU A O 1
ATOM 593 N N . THR A 1 82 ? 24.893 -5.687 3.951 1.00 84.56 82 THR A N 1
ATOM 594 C CA . THR A 1 82 ? 25.962 -5.776 4.958 1.00 84.56 82 THR A CA 1
ATOM 595 C C . THR A 1 82 ? 25.359 -5.838 6.355 1.00 84.56 82 THR A C 1
ATOM 597 O O . THR A 1 82 ? 24.426 -5.085 6.635 1.00 84.56 82 THR A O 1
ATOM 600 N N . ASN A 1 83 ? 25.917 -6.698 7.209 1.00 63.88 83 ASN A N 1
ATOM 601 C CA . ASN A 1 83 ? 25.577 -6.777 8.633 1.00 63.88 83 ASN A CA 1
ATOM 602 C C . ASN A 1 83 ? 26.052 -5.554 9.421 1.00 63.88 83 ASN A C 1
ATOM 604 O O . ASN A 1 83 ? 27.145 -5.036 9.091 1.00 63.88 83 ASN A O 1
#

Foldseek 3Di:
DADQDPPPPCRPVSVVVVVVCLDPVNLLVCLPPVVDQRPDPPRAHDPVDDGPVPDDDPPDDPVPDDDPVVVQVVCVVVVNDDD

Secondary structure (DSSP, 8-state):
-----TT-TTHHHHHHHHHHHTSHHHHHHHHHHH-PPP-STT----TTS--GGG-------GGG---HHHHHHHHHHTTSS--

Sequence (83 aa):
GVGVLKAAPNADGAQQFASYLVGESAQKYFAEETAEYPLVAGVAPTSEMPALADLQPPAVDLSQLDDIESTQELLVKTGLLTN

Radius of gyration: 17.79 Å; chains: 1; bounding box: 43×29×40 Å

pLDDT: mean 93.4, std 4.78, range [63.88, 98.56]